Protein AF-A0A7S0STG8-F1 (afdb_monomer_lite)

pLDDT: mean 81.51, std 16.58, range [33.34, 95.69]

Foldseek 3Di:
DDDDDDPLVVVVVVLLVQLVPDPALVSLLVSCVVCVVSDALSNLLSNLLSLLVCLPPPVRDPDQLVPRPSSVSSVVRVVVCVVVVVHDPVSVVSNVSSVVSNVVSVSNDPDDPPDD

Sequence (116 aa):
GVGRGGGGGGAIKLINVSIKNAASPQDIFSIVGNHHRELDHIHVSTAFNKLGIMAKKQDLWLRRLTADEDFQKLLGLACSLAAESKFGSQAVANTTHGIAKLHEAGRLDATDGSVD

Radius of gyration: 15.79 Å; chains: 1; bounding box: 58×40×37 Å

Secondary structure (DSSP, 8-state):
------HHHHHHHHHHHHHHH-SSHHHHHHHHHHHGGG--HHHHHHHHHHHHHHTT-GGG--S-GGG-HHHHHHHHHHHHHHHTT---HHHHHHHHHHHHHHHHTT-S--------

Organism: NCBI:txid81844

Structure (mmCIF, N/CA/C/O backbone):
data_AF-A0A7S0STG8-F1
#
_entry.id   AF-A0A7S0STG8-F1
#
loop_
_atom_site.group_PDB
_atom_site.id
_atom_site.type_symbol
_atom_site.label_atom_id
_atom_site.label_alt_id
_atom_site.label_comp_id
_atom_site.label_asym_id
_atom_site.label_entity_id
_atom_site.label_seq_id
_atom_site.pdbx_PDB_ins_code
_atom_site.Cartn_x
_atom_site.Cartn_y
_atom_site.Cartn_z
_atom_site.occupancy
_atom_site.B_iso_or_equiv
_atom_site.auth_seq_id
_atom_site.auth_comp_id
_atom_site.auth_asym_id
_atom_site.auth_atom_id
_atom_site.pdbx_PDB_model_num
ATOM 1 N N . GLY A 1 1 ? 25.458 26.543 -20.579 1.00 33.34 1 GLY A N 1
ATOM 2 C CA . GLY A 1 1 ? 25.391 25.267 -21.314 1.00 33.34 1 GLY A CA 1
ATOM 3 C C . GLY A 1 1 ? 24.462 24.332 -20.574 1.00 33.34 1 GLY A C 1
ATOM 4 O O . GLY A 1 1 ? 24.565 24.244 -19.361 1.00 33.34 1 GLY A O 1
ATOM 5 N N . VAL A 1 2 ? 23.522 23.726 -21.293 1.00 48.88 2 VAL A N 1
ATOM 6 C CA . VAL A 1 2 ? 22.479 22.813 -20.799 1.00 48.88 2 VAL A CA 1
ATOM 7 C C . VAL A 1 2 ? 23.061 21.449 -20.404 1.00 48.88 2 VAL A C 1
ATOM 9 O O . VAL A 1 2 ? 23.878 20.902 -21.139 1.00 48.88 2 VAL A O 1
ATOM 12 N N . GLY A 1 3 ? 22.552 20.865 -19.314 1.00 34.56 3 GLY A N 1
ATOM 13 C CA . GLY A 1 3 ? 22.621 19.428 -19.002 1.00 34.56 3 GLY A CA 1
ATOM 14 C C . GLY A 1 3 ? 21.731 19.117 -17.789 1.00 34.56 3 GLY A C 1
ATOM 15 O O . GLY A 1 3 ? 22.060 19.514 -16.683 1.00 34.56 3 GLY A O 1
ATOM 16 N N . ARG A 1 4 ? 20.463 18.725 -17.985 1.00 53.00 4 ARG A N 1
ATOM 17 C CA . ARG A 1 4 ? 19.943 17.344 -18.122 1.00 53.00 4 ARG A CA 1
ATOM 18 C C . ARG A 1 4 ? 20.015 16.511 -16.831 1.00 53.00 4 ARG A C 1
ATOM 20 O O . ARG A 1 4 ? 21.082 16.047 -16.457 1.00 53.00 4 ARG A O 1
ATOM 27 N N . GLY A 1 5 ? 18.835 16.199 -16.284 1.00 41.19 5 GLY A N 1
ATOM 28 C CA . GLY A 1 5 ? 18.589 15.003 -15.467 1.00 41.19 5 GLY A CA 1
ATOM 29 C C . GLY A 1 5 ? 17.938 15.288 -14.114 1.00 41.19 5 GLY A C 1
ATOM 30 O O . GLY A 1 5 ? 18.536 15.957 -13.285 1.00 41.19 5 GLY A O 1
ATOM 31 N N . GLY A 1 6 ? 16.735 14.747 -13.873 1.00 38.53 6 GLY A N 1
ATOM 32 C CA . GLY A 1 6 ? 16.200 14.642 -12.505 1.00 38.53 6 GLY A CA 1
ATOM 33 C C . GLY A 1 6 ? 14.716 14.944 -12.279 1.00 38.53 6 GLY A C 1
ATOM 34 O O . GLY A 1 6 ? 14.352 15.247 -11.152 1.00 38.53 6 GLY A O 1
ATOM 35 N N . GLY A 1 7 ? 13.843 14.880 -13.289 1.00 41.94 7 GLY A N 1
ATOM 36 C CA . GLY A 1 7 ? 12.409 15.158 -13.084 1.00 41.94 7 GLY A CA 1
ATOM 37 C C . GLY A 1 7 ? 11.640 14.055 -12.338 1.00 41.94 7 GLY A C 1
ATOM 38 O O . GLY A 1 7 ? 10.729 14.349 -11.575 1.00 41.94 7 GLY A O 1
ATOM 39 N N . GLY A 1 8 ? 12.024 12.783 -12.512 1.00 46.38 8 GLY A N 1
ATOM 40 C CA . GLY A 1 8 ? 11.248 11.648 -11.985 1.00 46.38 8 GLY A CA 1
ATOM 41 C C . GLY A 1 8 ? 11.467 11.352 -10.498 1.00 46.38 8 GLY A C 1
ATOM 42 O O . GLY A 1 8 ? 10.526 11.038 -9.779 1.00 46.38 8 GLY A O 1
ATOM 43 N N . GLY A 1 9 ? 12.699 11.500 -9.998 1.00 51.38 9 GLY A N 1
ATOM 44 C CA . GLY A 1 9 ? 13.025 11.162 -8.606 1.00 51.38 9 GLY A CA 1
ATOM 45 C C . GLY A 1 9 ? 12.412 12.117 -7.575 1.00 51.38 9 GLY A C 1
ATOM 46 O O . GLY A 1 9 ? 12.124 11.704 -6.454 1.00 51.38 9 GLY A O 1
ATOM 47 N N . GLY A 1 10 ? 12.187 13.380 -7.955 1.00 59.00 10 GLY A N 1
ATOM 48 C CA . GLY A 1 10 ? 11.551 14.380 -7.094 1.00 59.00 10 GLY A CA 1
ATOM 49 C C . GLY A 1 10 ? 10.080 14.064 -6.830 1.00 59.00 10 GLY A C 1
ATOM 50 O O . GLY A 1 10 ? 9.673 14.019 -5.673 1.00 59.00 10 GLY A O 1
ATOM 51 N N . ALA A 1 11 ? 9.312 13.767 -7.883 1.00 63.53 11 ALA A N 1
ATOM 52 C CA . ALA A 1 11 ? 7.892 13.428 -7.775 1.00 63.53 11 ALA A CA 1
ATOM 53 C C . ALA A 1 11 ? 7.664 12.138 -6.964 1.00 63.53 11 ALA A C 1
ATOM 55 O O . ALA A 1 11 ? 6.880 12.143 -6.017 1.00 63.53 11 ALA A O 1
ATOM 56 N N . ILE A 1 12 ? 8.444 11.081 -7.238 1.00 65.44 12 ILE A N 1
ATOM 57 C CA . ILE A 1 12 ? 8.414 9.812 -6.481 1.00 65.44 12 ILE A CA 1
ATOM 58 C C . ILE A 1 12 ? 8.678 10.061 -4.986 1.00 65.44 12 ILE A C 1
ATOM 60 O O . ILE A 1 12 ? 7.960 9.590 -4.102 1.00 65.44 12 ILE A O 1
ATOM 64 N N . LYS A 1 13 ? 9.710 10.854 -4.669 1.00 74.44 13 LYS A N 1
ATOM 65 C CA . LYS A 1 13 ? 10.066 11.141 -3.275 1.00 74.44 13 LYS A CA 1
ATOM 66 C C . LYS A 1 13 ? 8.973 11.940 -2.561 1.00 74.44 13 LYS A C 1
ATOM 68 O O . LYS A 1 13 ? 8.736 11.692 -1.382 1.00 74.44 13 LYS A O 1
ATOM 73 N N . LEU A 1 14 ? 8.298 12.851 -3.262 1.00 86.12 14 LEU A N 1
ATOM 74 C CA . LEU A 1 14 ? 7.210 13.655 -2.705 1.00 86.12 14 LEU A CA 1
ATOM 75 C C . LEU A 1 14 ? 5.958 12.816 -2.424 1.00 86.12 14 LEU A C 1
ATOM 77 O O . LEU A 1 14 ? 5.442 12.895 -1.313 1.00 86.12 14 LEU A O 1
ATOM 81 N N . ILE A 1 15 ? 5.529 11.953 -3.354 1.00 89.06 15 ILE A N 1
ATOM 82 C CA . ILE A 1 15 ? 4.366 11.068 -3.147 1.00 89.06 15 ILE A CA 1
ATOM 83 C C . ILE A 1 15 ? 4.607 10.156 -1.940 1.00 89.06 15 ILE A C 1
ATOM 85 O O . ILE A 1 15 ? 3.766 10.051 -1.046 1.00 89.06 15 ILE A O 1
ATOM 89 N N . ASN A 1 16 ? 5.790 9.543 -1.857 1.00 90.44 16 ASN A N 1
ATOM 90 C CA . ASN A 1 16 ? 6.112 8.646 -0.753 1.00 90.44 16 ASN A CA 1
ATOM 91 C C . ASN A 1 16 ? 6.171 9.367 0.608 1.00 90.44 16 ASN A C 1
ATOM 93 O O . ASN A 1 16 ? 5.755 8.819 1.630 1.00 90.44 16 ASN A O 1
ATOM 97 N N . VAL A 1 17 ? 6.679 10.605 0.641 1.00 92.06 17 VAL A N 1
ATOM 98 C CA . VAL A 1 17 ? 6.665 11.442 1.852 1.00 92.06 17 VAL A CA 1
ATOM 99 C C . VAL A 1 17 ? 5.231 11.776 2.260 1.00 92.06 17 VAL A C 1
ATOM 101 O O . VAL A 1 17 ? 4.901 11.628 3.437 1.00 92.06 17 VAL A O 1
ATOM 104 N N . SER A 1 18 ? 4.366 12.138 1.311 1.00 93.25 18 SER A N 1
ATOM 105 C CA . SER A 1 18 ? 2.947 12.397 1.577 1.00 93.25 18 SER A CA 1
ATOM 106 C C . SER A 1 18 ? 2.247 11.173 2.175 1.00 93.25 18 SER A C 1
ATOM 108 O O . SER A 1 18 ? 1.579 11.297 3.197 1.00 93.25 18 SER A O 1
ATOM 110 N N . ILE A 1 19 ? 2.476 9.972 1.629 1.00 93.88 19 ILE A N 1
ATOM 111 C CA . ILE A 1 19 ? 1.910 8.723 2.172 1.00 93.88 19 ILE A CA 1
ATOM 112 C C . ILE A 1 19 ? 2.417 8.464 3.598 1.00 93.88 19 ILE A C 1
ATOM 114 O O . ILE A 1 19 ? 1.646 8.113 4.490 1.00 93.88 19 ILE A O 1
ATOM 118 N N . LYS A 1 20 ? 3.719 8.646 3.852 1.00 94.06 20 LYS A N 1
ATOM 119 C CA . LYS A 1 20 ? 4.296 8.437 5.192 1.00 94.06 20 LYS A CA 1
ATOM 120 C C . LYS A 1 20 ? 3.747 9.417 6.225 1.00 94.06 20 LYS A C 1
ATOM 122 O O . LYS A 1 20 ? 3.561 9.0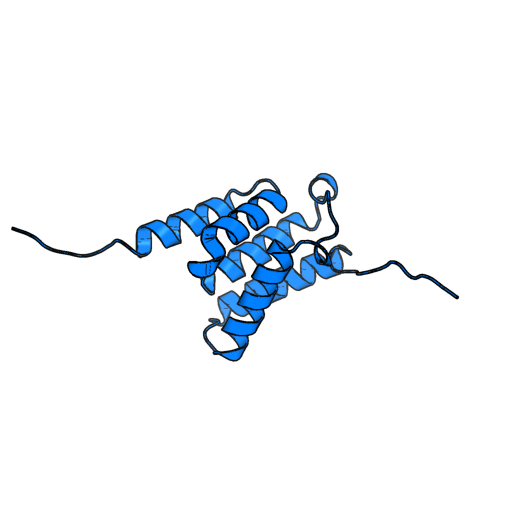18 7.378 1.00 94.06 20 LYS A O 1
ATOM 127 N N . ASN A 1 21 ? 3.478 10.652 5.815 1.00 94.12 21 ASN A N 1
ATOM 128 C CA . ASN A 1 21 ? 2.973 11.718 6.676 1.00 94.12 21 ASN A CA 1
ATOM 129 C C . ASN A 1 21 ? 1.446 11.739 6.800 1.00 94.12 21 ASN A C 1
ATOM 131 O O . ASN A 1 21 ? 0.938 12.490 7.627 1.00 94.12 21 ASN A O 1
ATOM 135 N N . ALA A 1 22 ? 0.731 10.907 6.037 1.00 93.06 22 ALA A N 1
ATOM 136 C CA . ALA A 1 22 ? -0.712 10.757 6.150 1.00 93.06 22 ALA A CA 1
ATOM 137 C C . ALA A 1 22 ? -1.132 10.530 7.611 1.00 93.06 22 ALA A C 1
ATOM 139 O O . ALA A 1 22 ? -0.561 9.678 8.316 1.00 93.06 22 ALA A O 1
ATOM 140 N N . ALA A 1 23 ? -2.122 11.307 8.048 1.00 91.19 23 ALA A N 1
ATOM 141 C CA . ALA A 1 23 ? -2.683 11.261 9.392 1.00 91.19 23 ALA A CA 1
ATOM 142 C C . ALA A 1 23 ? -3.889 10.319 9.457 1.00 91.19 23 ALA A C 1
ATOM 144 O O . ALA A 1 23 ? -4.148 9.730 10.506 1.00 91.19 23 ALA A O 1
ATOM 145 N N . SER A 1 24 ? -4.561 10.113 8.323 1.00 90.44 24 SER A N 1
ATOM 146 C CA . SER A 1 24 ? -5.714 9.231 8.174 1.00 90.44 24 SER A CA 1
ATOM 147 C C . SER A 1 24 ? -5.597 8.309 6.943 1.00 90.44 24 SER A C 1
ATOM 149 O O . SER A 1 24 ? -4.839 8.599 6.013 1.00 90.44 24 SER A O 1
ATOM 151 N N . PRO A 1 25 ? -6.356 7.198 6.894 1.00 90.69 25 PRO A N 1
ATOM 152 C CA . PRO A 1 25 ? -6.536 6.400 5.683 1.00 90.69 25 PRO A CA 1
ATOM 153 C C . PRO A 1 25 ? -7.067 7.216 4.497 1.00 90.69 25 PRO A C 1
ATOM 155 O O . PRO A 1 25 ? -6.645 6.988 3.368 1.00 90.69 25 PRO A O 1
ATOM 158 N N . GLN A 1 26 ? -7.945 8.195 4.741 1.00 89.75 26 GLN A N 1
ATOM 159 C CA . GLN A 1 26 ? -8.531 9.033 3.690 1.00 89.75 26 GLN A CA 1
ATOM 160 C C . GLN A 1 26 ? -7.485 9.936 3.028 1.00 89.75 26 GLN A C 1
ATOM 162 O O . GLN A 1 26 ? -7.573 10.179 1.825 1.00 89.75 26 GLN A O 1
ATOM 167 N N . ASP A 1 27 ? -6.462 10.374 3.769 1.00 92.06 27 ASP A N 1
ATOM 168 C CA . ASP A 1 27 ? -5.326 11.094 3.182 1.00 92.06 27 ASP A CA 1
ATOM 169 C C . ASP A 1 27 ? -4.583 10.194 2.185 1.00 92.06 27 ASP A C 1
ATOM 171 O O . ASP A 1 2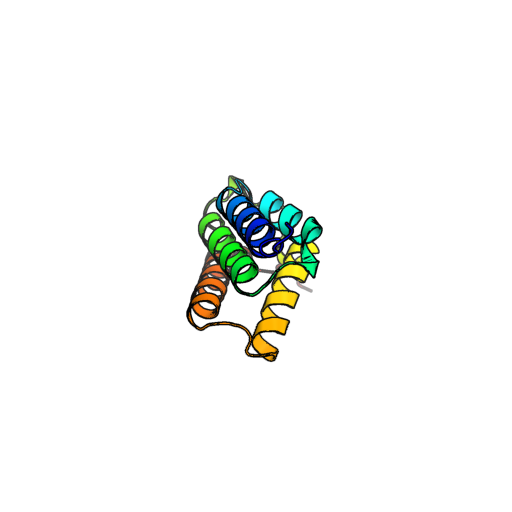7 ? -4.237 10.627 1.088 1.00 92.06 27 ASP A O 1
ATOM 175 N N . ILE A 1 28 ? -4.379 8.918 2.539 1.00 93.19 28 ILE A N 1
ATOM 176 C CA . ILE A 1 28 ? -3.727 7.933 1.664 1.00 93.19 28 ILE A CA 1
ATOM 177 C C . ILE A 1 28 ? -4.572 7.706 0.410 1.00 93.19 28 ILE A C 1
ATOM 179 O O . ILE A 1 28 ? -4.030 7.736 -0.692 1.00 93.19 28 ILE A O 1
ATOM 183 N N . PHE A 1 29 ? -5.885 7.526 0.556 1.00 91.62 29 PHE A N 1
ATOM 184 C CA . PHE A 1 29 ? -6.793 7.337 -0.580 1.00 91.62 29 PHE A CA 1
ATOM 185 C C . PHE A 1 29 ? -6.837 8.563 -1.489 1.00 91.62 29 PHE A C 1
ATOM 187 O O . PHE A 1 29 ? -6.711 8.419 -2.699 1.00 91.62 29 PHE A O 1
ATOM 194 N N . SER A 1 30 ? -6.868 9.768 -0.918 1.00 91.56 30 SER A N 1
ATOM 195 C CA . SER A 1 30 ? -6.806 11.015 -1.688 1.00 91.56 30 SER A CA 1
ATOM 196 C C . SER A 1 30 ? -5.504 11.122 -2.490 1.00 91.56 30 SER A C 1
ATOM 198 O O . SER A 1 30 ? -5.520 11.496 -3.661 1.00 91.56 30 SER A O 1
ATOM 200 N N . ILE A 1 31 ? -4.363 10.751 -1.893 1.00 92.50 31 ILE A N 1
ATOM 201 C CA . ILE A 1 31 ? -3.074 10.701 -2.600 1.00 92.50 31 ILE A CA 1
ATOM 202 C C . ILE A 1 31 ? -3.127 9.677 -3.741 1.00 92.50 31 ILE A C 1
ATOM 204 O O . ILE A 1 31 ? -2.671 9.976 -4.844 1.00 92.50 31 ILE A O 1
ATOM 208 N N . VAL A 1 32 ? -3.698 8.493 -3.498 1.00 90.62 32 VAL A N 1
ATOM 209 C CA . VAL A 1 32 ? -3.849 7.454 -4.525 1.00 90.62 32 VAL A CA 1
ATOM 210 C C . VAL A 1 32 ? -4.730 7.933 -5.673 1.00 90.62 32 VAL A C 1
ATOM 212 O O . VAL A 1 32 ? -4.329 7.795 -6.826 1.00 90.62 32 VAL A O 1
ATOM 215 N N . GLY A 1 33 ? -5.887 8.527 -5.383 1.00 89.69 33 GLY A N 1
ATOM 216 C CA . GLY A 1 33 ? -6.799 9.058 -6.392 1.00 89.69 33 GLY A CA 1
ATOM 217 C C . GLY A 1 33 ? -6.138 10.133 -7.258 1.00 89.69 33 GLY A C 1
ATOM 218 O O . GLY A 1 33 ? -6.231 10.080 -8.485 1.00 89.69 33 GLY A O 1
ATOM 219 N N .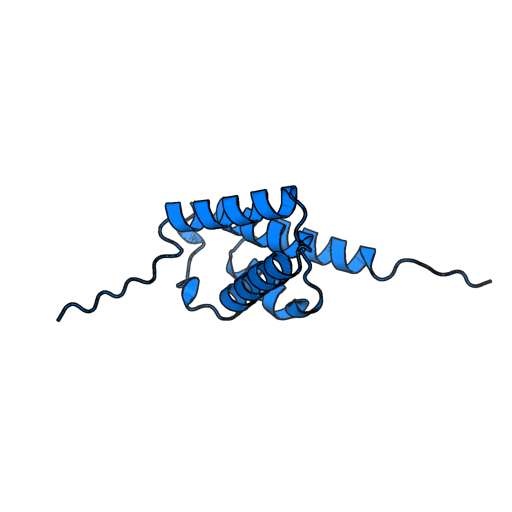 ASN A 1 34 ? -5.391 11.051 -6.636 1.00 90.81 34 ASN A N 1
ATOM 220 C CA . ASN A 1 34 ? -4.720 12.155 -7.328 1.00 90.81 34 ASN A CA 1
ATOM 221 C C . ASN A 1 34 ? -3.509 11.715 -8.167 1.00 90.81 34 ASN A C 1
ATOM 223 O O . ASN A 1 34 ? -3.240 12.315 -9.205 1.00 90.81 34 ASN A O 1
ATOM 227 N N . HIS A 1 35 ? -2.789 10.674 -7.739 1.00 89.19 35 HIS A N 1
ATOM 228 C CA . HIS A 1 35 ? -1.519 10.256 -8.349 1.00 89.19 35 HIS A CA 1
ATOM 229 C C . HIS A 1 35 ? -1.537 8.840 -8.927 1.00 89.19 35 HIS A C 1
ATOM 231 O O . HIS A 1 35 ? -0.480 8.285 -9.210 1.00 89.19 35 HIS A O 1
ATOM 237 N N . HIS A 1 36 ? -2.713 8.243 -9.141 1.00 86.75 36 HIS A N 1
ATOM 238 C CA . HIS A 1 36 ? -2.877 6.835 -9.529 1.00 86.75 36 HIS A CA 1
ATOM 239 C C . HIS A 1 36 ? -1.930 6.371 -10.653 1.00 86.75 36 HIS A C 1
ATOM 241 O O . HIS A 1 36 ? -1.353 5.291 -10.570 1.00 86.75 36 HIS A O 1
ATOM 247 N N . ARG A 1 37 ? -1.738 7.192 -11.695 1.00 86.94 37 ARG A N 1
ATOM 248 C CA . ARG A 1 37 ? -0.895 6.857 -12.863 1.00 86.94 37 ARG A CA 1
ATOM 249 C C . ARG A 1 37 ? 0.612 6.926 -12.590 1.00 86.94 37 ARG A C 1
ATOM 251 O O . ARG A 1 37 ? 1.391 6.439 -13.401 1.00 86.94 37 ARG A O 1
ATOM 258 N N . GLU A 1 38 ? 1.011 7.555 -11.492 1.00 88.88 38 GLU A N 1
ATOM 259 C CA . GLU A 1 38 ? 2.402 7.766 -11.078 1.00 88.88 38 GLU A CA 1
ATOM 260 C C . GLU A 1 38 ? 2.826 6.789 -9.968 1.00 88.88 38 GLU A C 1
ATOM 262 O O . GLU 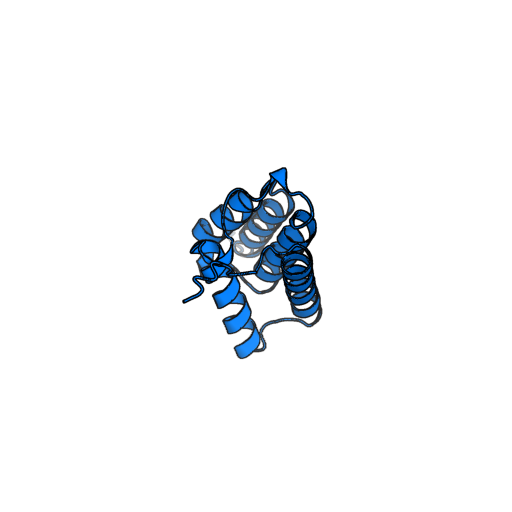A 1 38 ? 3.995 6.751 -9.574 1.00 88.88 38 GLU A O 1
ATOM 267 N N . LEU A 1 39 ? 1.885 5.995 -9.442 1.00 89.69 39 LEU A N 1
ATOM 268 C CA . LEU A 1 39 ? 2.167 5.016 -8.402 1.00 89.69 39 LEU A CA 1
ATOM 269 C C . LEU A 1 39 ? 2.944 3.826 -8.969 1.00 89.69 39 LEU A C 1
ATOM 271 O O . LEU A 1 39 ? 2.603 3.257 -10.002 1.00 89.69 39 LEU A O 1
ATOM 275 N N . ASP A 1 40 ? 3.968 3.416 -8.230 1.00 90.75 40 ASP A N 1
ATOM 276 C CA . ASP A 1 40 ? 4.765 2.231 -8.508 1.00 90.75 40 ASP A CA 1
ATOM 277 C C . ASP A 1 40 ? 4.753 1.310 -7.278 1.00 90.75 40 ASP A C 1
ATOM 279 O O . ASP A 1 40 ? 4.107 1.581 -6.262 1.00 90.75 40 ASP A O 1
ATOM 283 N N . HIS A 1 41 ? 5.502 0.214 -7.349 1.00 89.69 41 HIS A N 1
ATOM 284 C CA . HIS A 1 41 ? 5.620 -0.753 -6.260 1.00 89.69 41 HIS A CA 1
ATOM 285 C C . HIS A 1 41 ? 6.110 -0.150 -4.924 1.00 89.69 41 HIS A C 1
ATOM 287 O O . HIS A 1 41 ? 5.736 -0.648 -3.856 1.00 89.69 41 HIS A O 1
ATOM 293 N N . ILE A 1 42 ? 6.907 0.927 -4.936 1.00 92.12 42 ILE A N 1
ATOM 294 C CA . ILE A 1 42 ? 7.387 1.595 -3.716 1.00 92.12 42 ILE A CA 1
ATOM 295 C C . ILE A 1 42 ? 6.236 2.359 -3.067 1.00 92.12 42 ILE A C 1
ATOM 297 O O . ILE A 1 42 ? 6.015 2.234 -1.858 1.00 92.12 42 ILE A O 1
ATOM 301 N N . HIS A 1 43 ? 5.484 3.120 -3.861 1.00 93.81 43 HIS A N 1
ATOM 302 C CA . HIS A 1 43 ? 4.334 3.872 -3.366 1.00 93.81 43 HIS A CA 1
ATOM 303 C C . HIS A 1 43 ? 3.247 2.937 -2.836 1.00 93.81 43 HIS A C 1
ATOM 305 O O . HIS A 1 43 ? 2.783 3.110 -1.708 1.00 93.81 43 HIS A O 1
ATOM 311 N N . VAL A 1 44 ? 2.901 1.906 -3.613 1.00 93.81 44 VAL A N 1
ATOM 312 C CA . VAL A 1 44 ? 1.863 0.930 -3.260 1.00 93.81 44 VAL A CA 1
ATOM 313 C C . VAL A 1 44 ? 2.220 0.200 -1.966 1.00 93.81 44 VAL A C 1
ATOM 315 O O . VAL A 1 44 ? 1.420 0.175 -1.030 1.00 93.81 44 VAL A O 1
ATOM 318 N N . SER A 1 45 ? 3.441 -0.332 -1.858 1.00 94.50 45 SER A N 1
ATOM 319 C CA . SER A 1 45 ? 3.860 -1.028 -0.636 1.00 94.50 45 SER A CA 1
ATOM 320 C C . SER A 1 45 ? 3.925 -0.111 0.584 1.00 94.50 45 SER A C 1
ATOM 322 O O . SER A 1 45 ? 3.573 -0.531 1.689 1.00 94.50 45 SER A O 1
ATOM 324 N N . THR A 1 46 ? 4.318 1.153 0.402 1.00 95.56 46 THR A N 1
ATOM 325 C CA . THR A 1 46 ? 4.327 2.121 1.503 1.00 95.56 46 THR A CA 1
ATOM 326 C C . THR A 1 46 ? 2.910 2.467 1.955 1.00 95.56 46 THR A C 1
ATOM 328 O O . THR A 1 46 ? 2.670 2.533 3.162 1.00 95.56 46 THR A O 1
ATOM 331 N N . ALA A 1 47 ? 1.966 2.622 1.022 1.00 95.69 47 ALA A N 1
ATOM 332 C CA . ALA A 1 47 ? 0.560 2.875 1.327 1.00 95.69 47 ALA A CA 1
ATOM 333 C C . ALA A 1 47 ? -0.054 1.728 2.137 1.00 95.69 47 ALA A C 1
ATOM 335 O O . ALA A 1 47 ? -0.579 1.967 3.223 1.00 95.69 47 ALA A O 1
ATOM 336 N N . PHE A 1 48 ? 0.089 0.478 1.684 1.00 95.50 48 PHE A N 1
ATOM 337 C CA . PHE A 1 48 ? -0.425 -0.681 2.420 1.00 95.50 48 PHE A CA 1
ATOM 338 C C . PHE A 1 48 ? 0.216 -0.841 3.797 1.00 95.50 48 PHE A C 1
ATOM 340 O O . PHE A 1 48 ? -0.492 -1.068 4.777 1.00 95.50 48 PHE A O 1
ATOM 347 N N . ASN A 1 49 ? 1.536 -0.671 3.906 1.00 94.81 49 ASN A N 1
ATOM 348 C CA . ASN A 1 49 ? 2.208 -0.736 5.200 1.00 94.81 49 ASN A CA 1
ATOM 349 C C . ASN A 1 49 ? 1.690 0.348 6.163 1.00 94.81 49 ASN A C 1
ATOM 351 O O . ASN A 1 49 ? 1.408 0.069 7.328 1.00 94.81 49 ASN A O 1
ATOM 355 N N . LYS A 1 50 ? 1.505 1.582 5.675 1.00 94.75 50 LYS A N 1
ATOM 356 C CA . LYS A 1 50 ? 0.963 2.688 6.474 1.00 94.75 50 LYS A CA 1
ATOM 357 C C . LYS A 1 50 ? -0.487 2.428 6.901 1.00 94.75 50 LYS A C 1
ATOM 359 O O . LYS A 1 50 ? -0.800 2.617 8.076 1.00 94.75 50 LYS A O 1
ATOM 364 N N . LEU A 1 51 ? -1.335 1.936 5.996 1.00 93.50 51 LEU A N 1
ATOM 365 C CA . LEU A 1 51 ? -2.708 1.522 6.305 1.00 93.50 51 LEU A CA 1
ATOM 366 C C . LEU A 1 51 ? -2.731 0.413 7.367 1.00 93.50 51 LEU A C 1
ATOM 368 O O . LEU A 1 51 ? -3.501 0.496 8.320 1.00 93.50 51 LEU A O 1
ATOM 372 N N . GLY A 1 52 ? -1.837 -0.574 7.270 1.00 92.56 52 GLY A N 1
ATOM 373 C CA . GLY A 1 52 ? -1.687 -1.630 8.274 1.00 92.56 52 GLY A CA 1
ATOM 374 C C . GLY A 1 52 ? -1.308 -1.102 9.662 1.00 92.56 52 GLY A C 1
ATOM 375 O O . GLY A 1 52 ? -1.851 -1.555 10.667 1.00 92.56 52 GLY A O 1
ATOM 376 N N . ILE A 1 53 ? -0.435 -0.093 9.737 1.00 91.94 53 ILE A N 1
ATOM 377 C CA . ILE A 1 53 ? -0.099 0.592 11.000 1.00 91.94 53 ILE A CA 1
ATOM 378 C C . ILE A 1 53 ? -1.326 1.325 11.569 1.00 91.94 53 ILE A C 1
ATOM 380 O O . ILE A 1 53 ? -1.559 1.309 12.779 1.00 91.94 53 ILE A O 1
ATOM 384 N N . MET A 1 54 ? -2.124 1.957 10.706 1.00 91.75 54 MET A N 1
ATOM 385 C CA . MET A 1 54 ? -3.352 2.666 11.085 1.00 91.75 54 MET A CA 1
ATOM 386 C C . MET A 1 54 ? -4.516 1.727 11.429 1.00 91.75 54 MET A C 1
ATOM 388 O O . MET A 1 54 ? -5.451 2.151 12.102 1.00 91.75 54 MET A O 1
ATOM 392 N N . ALA A 1 55 ? -4.475 0.457 11.018 1.00 88.56 55 ALA A N 1
ATOM 393 C CA . ALA A 1 55 ? -5.573 -0.502 11.170 1.00 88.56 55 ALA A CA 1
ATOM 394 C C . ALA A 1 55 ? -6.063 -0.661 12.622 1.00 88.56 55 ALA A C 1
ATOM 396 O O . ALA A 1 55 ? -7.249 -0.879 12.863 1.00 88.56 55 ALA A O 1
ATOM 397 N N . LYS A 1 56 ? -5.161 -0.496 13.600 1.00 79.88 56 LYS A N 1
ATOM 398 C CA . LYS A 1 56 ? -5.470 -0.612 15.036 1.00 79.88 56 LYS A CA 1
ATOM 399 C C . LYS A 1 56 ? -6.102 0.641 15.653 1.00 79.88 56 LYS A C 1
ATOM 401 O O . LYS A 1 56 ? -6.577 0.579 16.782 1.00 79.88 56 LYS A O 1
ATOM 406 N N . LYS A 1 57 ? -6.105 1.771 14.944 1.00 82.69 57 LYS A N 1
ATOM 407 C CA . LYS A 1 57 ? -6.631 3.052 15.430 1.00 82.69 57 LYS A CA 1
ATOM 408 C C . LYS A 1 57 ? -8.072 3.232 14.961 1.00 82.69 57 LYS A C 1
ATOM 410 O O . LYS A 1 57 ? -8.300 3.687 13.844 1.00 82.69 57 LYS A O 1
ATOM 415 N N . GLN A 1 58 ? -9.034 2.787 15.777 1.00 67.69 58 GLN A N 1
ATOM 416 C CA . GLN A 1 58 ? -10.466 2.764 15.427 1.00 67.69 58 GLN A CA 1
ATOM 417 C C . GLN A 1 58 ? -11.009 4.131 14.983 1.00 67.69 58 GLN A C 1
ATOM 419 O O . GLN A 1 58 ? -11.828 4.194 14.073 1.00 67.69 58 GLN A O 1
ATOM 424 N N . ASP A 1 59 ? -10.510 5.204 15.587 1.00 72.25 59 ASP A N 1
ATOM 425 C CA . ASP A 1 59 ? -10.872 6.600 15.347 1.00 72.25 59 ASP A CA 1
ATOM 426 C C . ASP A 1 59 ? -10.578 7.093 13.921 1.00 72.25 59 ASP A C 1
ATOM 428 O O . ASP A 1 59 ? -11.177 8.067 13.472 1.00 72.25 59 ASP A O 1
ATOM 432 N N . LEU A 1 60 ? -9.702 6.409 13.180 1.00 74.75 60 LEU A N 1
ATOM 433 C CA . LEU A 1 60 ? -9.296 6.818 11.833 1.00 74.75 60 LEU A CA 1
ATOM 434 C C . LEU A 1 60 ? -10.124 6.168 10.709 1.00 74.75 60 LEU A C 1
ATOM 436 O O . LEU A 1 60 ? -9.967 6.511 9.535 1.00 74.75 60 LEU A O 1
ATOM 440 N N . TRP A 1 61 ? -11.008 5.222 11.031 1.00 76.00 61 TRP A N 1
ATOM 441 C CA . TRP A 1 61 ? -11.733 4.422 10.039 1.00 76.00 61 TRP A CA 1
ATOM 442 C C . TRP A 1 61 ? -13.203 4.836 9.940 1.00 76.00 61 TRP A C 1
ATOM 444 O O . TRP A 1 61 ? -14.08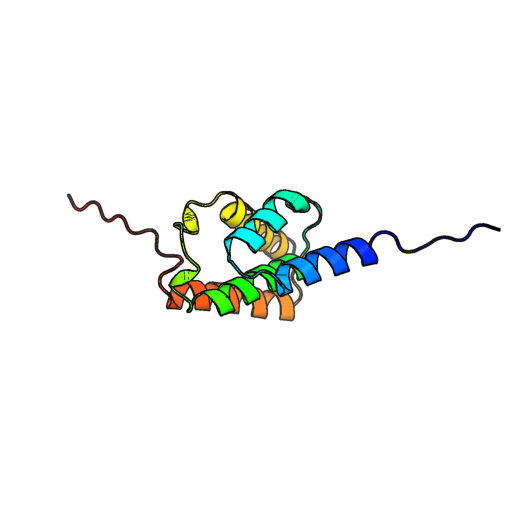6 4.193 10.496 1.00 76.00 61 TRP A O 1
ATOM 454 N N . LEU A 1 62 ? -13.460 5.911 9.189 1.00 62.69 62 LEU A N 1
ATOM 455 C CA . LEU A 1 62 ? -14.800 6.482 8.973 1.00 62.69 62 LEU A CA 1
ATOM 456 C C . LEU A 1 62 ? -15.653 5.744 7.919 1.00 62.69 62 LEU A C 1
ATOM 458 O O . LEU A 1 62 ? -16.855 5.983 7.838 1.00 62.69 62 LEU A O 1
ATOM 462 N N . ARG A 1 63 ? -15.057 4.886 7.076 1.00 67.94 63 ARG A N 1
ATOM 463 C CA . ARG A 1 63 ? -15.739 4.208 5.954 1.00 67.94 63 ARG A CA 1
ATOM 464 C C . ARG A 1 63 ? -15.306 2.751 5.798 1.00 67.94 63 ARG A C 1
ATOM 466 O O . ARG A 1 63 ? -14.186 2.392 6.163 1.00 67.94 63 ARG A O 1
ATOM 473 N N . ARG A 1 64 ? -16.187 1.933 5.203 1.00 72.75 64 ARG A N 1
ATOM 474 C CA . ARG A 1 64 ? -15.852 0.585 4.713 1.00 72.75 64 ARG A CA 1
ATOM 475 C C . ARG A 1 64 ? -14.790 0.710 3.616 1.00 72.75 64 ARG A C 1
ATOM 477 O O . ARG A 1 64 ? -15.080 1.222 2.542 1.00 72.75 64 ARG A O 1
ATOM 484 N N . LEU A 1 65 ? -13.585 0.209 3.890 1.00 78.00 65 LEU A N 1
ATOM 485 C CA . LEU A 1 65 ? -12.458 0.167 2.946 1.00 78.00 65 LEU A CA 1
ATOM 486 C C . LEU A 1 65 ? -12.824 -0.469 1.613 1.00 78.00 65 LEU A C 1
ATOM 488 O O . LEU A 1 65 ? -12.499 0.056 0.560 1.00 78.00 65 LEU A O 1
ATOM 492 N N . THR A 1 66 ? -13.497 -1.614 1.662 1.00 77.38 66 THR A N 1
ATOM 493 C CA . THR A 1 66 ? -13.810 -2.408 0.472 1.00 77.38 66 THR A CA 1
ATOM 494 C C . THR A 1 66 ? -14.814 -1.722 -0.453 1.00 77.38 66 THR A C 1
ATOM 496 O O . THR A 1 66 ? -14.864 -2.066 -1.630 1.00 77.38 66 THR A O 1
ATOM 499 N N . ALA A 1 67 ? -15.561 -0.731 0.039 1.00 80.62 67 ALA A N 1
ATOM 500 C CA . ALA A 1 67 ? -16.461 0.095 -0.761 1.00 80.62 67 ALA A CA 1
ATOM 501 C C . ALA A 1 67 ? -15.795 1.381 -1.290 1.00 80.62 67 ALA A C 1
ATOM 503 O O . ALA A 1 67 ? -16.413 2.108 -2.063 1.00 80.62 67 ALA A O 1
ATOM 504 N N . ASP A 1 68 ? -14.568 1.688 -0.865 1.00 85.50 68 ASP A N 1
ATOM 505 C CA . ASP A 1 68 ? -13.851 2.889 -1.283 1.00 85.50 68 ASP A CA 1
ATOM 506 C C . ASP A 1 68 ? -13.168 2.661 -2.642 1.00 85.50 68 ASP A C 1
ATOM 508 O O . ASP A 1 68 ? -12.342 1.758 -2.805 1.00 85.50 68 ASP A O 1
ATOM 512 N N . GLU A 1 69 ? -13.529 3.468 -3.642 1.00 88.88 69 GLU A N 1
ATOM 513 C CA . GLU A 1 69 ? -13.012 3.328 -5.008 1.00 88.88 69 GLU A CA 1
ATOM 514 C C . GLU A 1 69 ? -11.493 3.513 -5.085 1.00 88.88 69 GLU A C 1
ATOM 516 O O . GLU A 1 69 ? -10.829 2.847 -5.881 1.00 88.88 69 GLU A O 1
ATOM 521 N N . ASP A 1 70 ? -10.921 4.397 -4.269 1.00 90.62 70 ASP A N 1
ATOM 522 C CA . ASP A 1 70 ? -9.486 4.668 -4.288 1.00 90.62 70 ASP A CA 1
ATOM 523 C C . ASP A 1 70 ? -8.707 3.560 -3.573 1.00 90.62 70 ASP A C 1
ATOM 525 O O . ASP A 1 70 ? -7.612 3.193 -4.012 1.00 90.62 70 ASP A O 1
ATOM 529 N N . PHE A 1 71 ? -9.299 2.930 -2.553 1.00 90.00 71 PHE A N 1
ATOM 530 C CA . PHE A 1 71 ? -8.778 1.671 -2.020 1.00 90.00 71 PHE A CA 1
ATOM 531 C C . PHE A 1 71 ? -8.798 0.550 -3.071 1.00 90.00 71 PHE A C 1
ATOM 533 O O . PHE A 1 71 ? -7.798 -0.153 -3.234 1.00 90.00 71 PHE A O 1
ATOM 540 N N . GLN A 1 72 ? -9.891 0.401 -3.827 1.00 89.75 72 GLN A N 1
ATOM 541 C CA . GLN A 1 72 ? -9.982 -0.599 -4.899 1.00 89.75 72 GLN A CA 1
ATOM 542 C C . GLN A 1 72 ? -8.951 -0.350 -6.009 1.00 89.75 72 GLN A C 1
ATOM 544 O O . GLN A 1 72 ? -8.312 -1.293 -6.479 1.00 89.75 72 GLN A O 1
ATOM 549 N N . LYS A 1 73 ? -8.705 0.912 -6.385 1.00 91.81 73 LYS A N 1
ATOM 550 C CA . LYS A 1 73 ? -7.619 1.276 -7.314 1.00 91.81 73 LYS A CA 1
ATOM 551 C C . LYS A 1 73 ? -6.249 0.885 -6.761 1.00 91.81 73 LYS A C 1
ATOM 553 O O . LYS A 1 73 ? -5.451 0.289 -7.482 1.00 91.81 73 LYS A O 1
ATOM 558 N N . LEU A 1 74 ? -5.978 1.176 -5.485 1.00 93.31 74 LEU A N 1
ATOM 559 C CA . LEU A 1 74 ? -4.722 0.795 -4.831 1.00 93.31 74 LEU A CA 1
ATOM 560 C C . LEU A 1 74 ? -4.517 -0.729 -4.844 1.00 93.31 74 LEU A C 1
ATOM 562 O O . LEU A 1 74 ? -3.416 -1.205 -5.132 1.00 93.31 74 LEU A O 1
ATOM 566 N N . LEU A 1 75 ? -5.576 -1.494 -4.568 1.00 92.12 75 LEU A N 1
ATOM 567 C CA . LEU A 1 75 ? -5.550 -2.953 -4.613 1.00 92.12 75 LEU A CA 1
ATOM 568 C C . LEU A 1 75 ? -5.327 -3.476 -6.038 1.00 92.12 75 LEU A C 1
ATOM 570 O O . LEU A 1 75 ? -4.474 -4.337 -6.246 1.00 92.12 75 LEU A O 1
ATOM 574 N N . GLY A 1 76 ? -6.018 -2.909 -7.030 1.00 91.88 76 GLY A N 1
ATOM 575 C CA . GLY A 1 76 ? -5.837 -3.255 -8.440 1.00 91.88 76 GLY A CA 1
ATOM 576 C C . GLY A 1 76 ? -4.406 -3.012 -8.928 1.00 91.88 76 GLY A C 1
ATOM 577 O O . GLY A 1 76 ? -3.833 -3.862 -9.614 1.00 91.88 76 GLY A O 1
ATOM 578 N N . LEU A 1 77 ? -3.784 -1.901 -8.517 1.00 91.88 77 LEU A N 1
ATOM 579 C CA . LEU A 1 77 ? -2.373 -1.619 -8.801 1.00 91.88 77 LEU A CA 1
ATOM 580 C C . LEU A 1 77 ? -1.448 -2.661 -8.169 1.00 91.88 77 LEU A C 1
ATOM 582 O O . LEU A 1 77 ? -0.531 -3.145 -8.836 1.00 91.88 77 LEU A O 1
ATOM 586 N N . ALA A 1 78 ? -1.695 -3.044 -6.913 1.00 91.69 78 ALA A N 1
ATOM 587 C CA . ALA A 1 78 ? -0.917 -4.086 -6.251 1.00 91.69 78 ALA A CA 1
ATOM 588 C C . ALA A 1 78 ? -0.989 -5.421 -7.008 1.00 91.69 78 ALA A C 1
ATOM 590 O O . ALA A 1 78 ? 0.047 -6.026 -7.286 1.00 91.69 78 ALA A O 1
ATOM 591 N N . CYS A 1 79 ? -2.195 -5.838 -7.405 1.00 90.88 79 CYS A N 1
ATOM 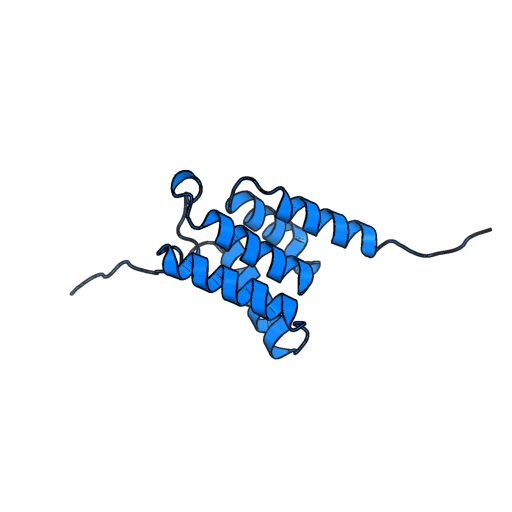592 C CA . CYS A 1 79 ? -2.412 -7.049 -8.194 1.00 90.88 79 CYS A CA 1
ATOM 593 C C . CYS A 1 79 ? -1.716 -6.987 -9.562 1.00 90.88 79 CYS A C 1
ATOM 595 O O . CYS A 1 79 ? -1.062 -7.950 -9.957 1.00 90.88 79 CYS A O 1
ATOM 597 N N . SER A 1 80 ? -1.808 -5.854 -10.260 1.00 90.88 80 SER A N 1
ATOM 598 C CA . SER A 1 80 ? -1.217 -5.675 -11.596 1.00 90.88 80 SER A CA 1
ATOM 599 C C . SER A 1 80 ? 0.310 -5.743 -11.543 1.00 90.88 80 SER A C 1
ATOM 601 O O . SER A 1 80 ? 0.940 -6.493 -12.284 1.00 90.88 80 SER A O 1
ATOM 603 N N . LEU A 1 81 ? 0.920 -5.032 -10.593 1.00 88.75 81 LEU A N 1
ATOM 604 C CA . LEU A 1 81 ? 2.369 -5.053 -10.391 1.00 88.75 81 LEU A CA 1
ATOM 605 C C . LEU A 1 81 ? 2.879 -6.438 -9.957 1.00 88.75 81 LEU A C 1
ATOM 607 O O . LEU A 1 81 ? 3.997 -6.813 -10.317 1.00 88.75 81 LEU A O 1
ATOM 611 N N . ALA A 1 82 ? 2.088 -7.190 -9.184 1.00 86.62 82 ALA A N 1
ATOM 612 C CA . ALA A 1 82 ? 2.419 -8.560 -8.805 1.00 86.62 82 ALA A CA 1
ATOM 613 C C . ALA A 1 82 ? 2.368 -9.501 -10.018 1.00 86.62 82 ALA A C 1
ATOM 615 O O . ALA A 1 82 ? 3.305 -10.270 -10.226 1.00 86.62 82 ALA A O 1
ATOM 616 N N . ALA A 1 83 ? 1.331 -9.390 -10.855 1.00 87.94 83 ALA A N 1
ATOM 617 C CA . ALA A 1 83 ? 1.200 -10.167 -12.088 1.00 87.94 83 ALA A CA 1
ATOM 618 C C . ALA A 1 83 ? 2.347 -9.886 -13.076 1.00 87.94 83 ALA A C 1
ATOM 620 O O . ALA A 1 83 ? 2.859 -10.798 -13.719 1.00 87.94 83 ALA A O 1
ATOM 621 N N . GLU A 1 84 ? 2.807 -8.637 -13.145 1.00 88.25 84 GLU A N 1
ATOM 622 C CA . GLU A 1 84 ? 3.925 -8.224 -14.000 1.00 88.25 84 GLU A CA 1
ATOM 623 C C . GLU A 1 84 ? 5.314 -8.529 -13.405 1.00 88.25 84 GLU A C 1
ATOM 625 O O . GLU A 1 84 ? 6.326 -8.166 -14.003 1.00 88.25 84 GLU A O 1
ATOM 630 N N . SER A 1 85 ? 5.401 -9.170 -12.230 1.00 80.12 85 SER A N 1
ATOM 631 C CA . SER A 1 85 ? 6.666 -9.416 -11.508 1.00 80.12 85 SER A CA 1
ATOM 632 C C . SER A 1 85 ? 7.492 -8.146 -11.236 1.00 80.12 85 SER A C 1
ATOM 634 O O . SER A 1 85 ? 8.711 -8.196 -11.081 1.00 80.12 85 SER A O 1
ATOM 636 N N . LYS A 1 86 ? 6.831 -6.985 -11.145 1.00 79.81 86 LYS A N 1
ATOM 637 C CA . LYS A 1 86 ? 7.456 -5.678 -10.860 1.00 79.81 86 LYS A CA 1
ATOM 638 C C . LYS A 1 86 ? 7.533 -5.363 -9.368 1.00 79.81 86 LYS A C 1
ATOM 640 O O . LYS A 1 86 ? 7.983 -4.290 -8.969 1.00 79.81 86 LYS A O 1
ATOM 645 N N . PHE A 1 87 ? 7.086 -6.293 -8.534 1.00 78.00 87 PHE A N 1
ATOM 646 C CA . PHE A 1 87 ? 7.116 -6.183 -7.088 1.00 78.00 87 PHE A CA 1
ATOM 647 C C . PHE A 1 87 ? 8.428 -6.759 -6.542 1.00 78.00 87 PHE A C 1
ATOM 649 O O . PHE A 1 87 ? 8.616 -7.972 -6.486 1.00 78.00 87 PHE A O 1
ATOM 656 N N . GLY A 1 88 ? 9.343 -5.888 -6.108 1.00 83.62 88 GLY A N 1
ATOM 657 C CA . GLY A 1 88 ? 10.515 -6.330 -5.348 1.00 83.62 88 GLY A CA 1
ATOM 658 C C . GLY A 1 88 ? 10.102 -7.073 -4.068 1.00 83.62 88 GLY A C 1
ATOM 659 O O . GLY A 1 88 ? 9.067 -6.766 -3.474 1.00 83.62 88 GLY A O 1
ATOM 660 N N . SER A 1 89 ? 10.919 -8.022 -3.606 1.00 87.56 89 SER A N 1
ATOM 661 C CA . SER A 1 89 ? 10.611 -8.888 -2.451 1.00 87.56 89 SER A CA 1
ATOM 662 C C . SER A 1 89 ? 10.204 -8.114 -1.191 1.00 87.56 89 SER A C 1
ATOM 664 O O . SER A 1 89 ? 9.226 -8.458 -0.529 1.00 87.56 89 SER A O 1
ATOM 666 N N . GLN A 1 90 ? 10.902 -7.016 -0.890 1.00 89.38 90 GLN A N 1
ATOM 667 C CA . GLN A 1 90 ? 10.573 -6.146 0.239 1.00 89.38 90 GLN A CA 1
ATOM 668 C C . GLN A 1 90 ? 9.214 -5.452 0.069 1.00 89.38 90 GLN A C 1
ATOM 670 O O . GLN A 1 90 ? 8.454 -5.329 1.028 1.00 89.38 90 GLN A O 1
ATOM 675 N N . ALA A 1 91 ? 8.887 -5.012 -1.147 1.00 89.56 91 ALA A N 1
ATOM 676 C CA . ALA A 1 91 ? 7.605 -4.381 -1.430 1.00 89.56 91 ALA A CA 1
ATOM 677 C C . ALA A 1 91 ? 6.452 -5.388 -1.264 1.00 89.56 91 ALA A C 1
ATOM 679 O O . ALA A 1 91 ? 5.413 -5.027 -0.707 1.00 89.56 91 ALA A O 1
ATOM 680 N N . VAL A 1 92 ? 6.653 -6.654 -1.658 1.00 90.56 92 VAL A N 1
ATOM 681 C CA . VAL A 1 92 ? 5.677 -7.736 -1.437 1.00 90.56 92 VAL A CA 1
ATOM 682 C C . VAL A 1 92 ? 5.462 -7.943 0.055 1.00 90.56 92 VAL A C 1
ATOM 684 O O . VAL A 1 92 ? 4.329 -7.879 0.518 1.00 90.56 92 VAL A O 1
ATOM 687 N N . ALA A 1 93 ? 6.544 -8.113 0.820 1.00 92.31 93 ALA A N 1
ATOM 688 C CA . ALA A 1 93 ? 6.466 -8.327 2.261 1.00 92.31 93 ALA A CA 1
ATOM 689 C C . ALA A 1 93 ? 5.700 -7.199 2.972 1.00 92.31 93 ALA A C 1
ATOM 691 O O . ALA A 1 93 ? 4.787 -7.470 3.749 1.00 92.31 93 ALA A O 1
ATOM 692 N N . ASN A 1 94 ? 6.010 -5.940 2.651 1.00 93.12 94 ASN A N 1
ATOM 693 C CA . ASN A 1 94 ? 5.331 -4.772 3.214 1.00 93.12 94 ASN A CA 1
ATOM 694 C C . ASN A 1 94 ? 3.841 -4.724 2.848 1.00 93.12 94 ASN A C 1
ATOM 696 O O . ASN A 1 94 ? 3.001 -4.431 3.699 1.00 93.12 94 ASN A O 1
ATOM 700 N N . THR A 1 95 ? 3.512 -5.024 1.589 1.00 93.62 95 THR A N 1
ATOM 701 C CA . THR A 1 95 ? 2.127 -5.020 1.098 1.00 93.62 95 THR A CA 1
ATOM 702 C C . THR A 1 95 ? 1.308 -6.099 1.794 1.00 93.62 95 THR A C 1
ATOM 704 O O . THR A 1 95 ? 0.280 -5.801 2.399 1.00 93.62 95 THR A O 1
ATOM 707 N N . THR A 1 96 ? 1.802 -7.338 1.795 1.00 93.56 96 THR A N 1
ATOM 708 C CA . THR A 1 96 ? 1.139 -8.475 2.440 1.00 93.56 96 THR A CA 1
ATOM 709 C C . THR A 1 96 ? 1.010 -8.265 3.946 1.00 93.56 96 THR A C 1
ATOM 711 O O . THR A 1 96 ? -0.040 -8.552 4.514 1.00 93.56 96 THR A O 1
ATOM 714 N N . HIS A 1 97 ? 2.033 -7.705 4.601 1.00 94.31 97 HIS A N 1
ATOM 715 C CA . HIS A 1 97 ? 1.966 -7.364 6.021 1.00 94.31 97 HIS A CA 1
ATOM 716 C C . HIS A 1 97 ? 0.871 -6.329 6.313 1.00 94.31 97 HIS A C 1
ATOM 718 O O . HIS A 1 97 ? 0.087 -6.506 7.246 1.00 94.31 97 HIS A O 1
ATOM 724 N N . GLY A 1 98 ? 0.784 -5.277 5.494 1.00 93.75 98 GLY A N 1
ATOM 725 C CA . GLY A 1 98 ? -0.258 -4.259 5.600 1.00 93.75 98 GLY A CA 1
ATOM 726 C C . GLY A 1 98 ? -1.666 -4.836 5.446 1.00 93.75 98 GLY A C 1
ATOM 727 O O . GLY A 1 98 ? -2.530 -4.586 6.285 1.00 93.75 98 GLY A O 1
ATOM 728 N N . ILE A 1 99 ? -1.875 -5.673 4.425 1.00 92.06 99 ILE A N 1
ATOM 729 C CA . ILE A 1 99 ? -3.146 -6.376 4.187 1.00 92.06 99 ILE A CA 1
ATOM 730 C C . ILE A 1 99 ? -3.498 -7.281 5.372 1.00 92.06 99 ILE A C 1
ATOM 732 O O . ILE A 1 99 ? -4.618 -7.222 5.873 1.00 92.06 99 ILE A O 1
ATOM 736 N N . ALA A 1 100 ? -2.540 -8.063 5.875 1.00 92.81 100 ALA A N 1
ATOM 737 C CA . ALA A 1 100 ? -2.757 -8.932 7.029 1.00 92.81 100 ALA A CA 1
ATOM 738 C C . ALA A 1 100 ? -3.176 -8.138 8.276 1.00 92.81 100 ALA A C 1
ATOM 740 O O . ALA A 1 100 ? -4.070 -8.564 9.001 1.00 92.81 100 ALA A O 1
ATOM 741 N N . LYS A 1 101 ? -2.587 -6.957 8.506 1.00 92.81 101 LYS A N 1
ATOM 742 C CA . LYS A 1 101 ? -2.970 -6.066 9.614 1.00 92.81 101 LYS A CA 1
ATOM 743 C C . LYS A 1 101 ? -4.372 -5.488 9.454 1.00 92.81 101 LYS A C 1
ATOM 745 O O . LYS A 1 101 ? -5.097 -5.377 10.439 1.00 92.81 101 LYS A O 1
ATOM 750 N N . LEU A 1 102 ? -4.759 -5.130 8.231 1.00 90.88 102 LEU A N 1
ATOM 751 C CA . LEU A 1 102 ? -6.118 -4.676 7.935 1.00 90.88 102 LEU A CA 1
ATOM 752 C C . LEU A 1 102 ? -7.137 -5.802 8.161 1.00 90.88 102 LEU A C 1
ATOM 754 O O . LEU A 1 102 ? -8.177 -5.561 8.771 1.00 90.88 102 LEU A O 1
ATOM 758 N N . HIS A 1 103 ? -6.817 -7.029 7.742 1.00 89.38 103 HIS A N 1
ATOM 759 C CA . HIS A 1 103 ? -7.638 -8.212 8.005 1.00 89.38 103 HIS A CA 1
ATOM 760 C C . HIS A 1 103 ? -7.762 -8.502 9.509 1.00 89.38 103 HIS A C 1
ATOM 762 O O . HIS A 1 103 ? -8.868 -8.614 10.021 1.00 89.38 103 HIS A O 1
ATOM 768 N N . GLU A 1 104 ? -6.640 -8.552 10.238 1.00 88.94 104 GLU A N 1
ATOM 769 C CA . GLU A 1 104 ? -6.599 -8.765 11.698 1.00 88.94 104 GLU A CA 1
ATOM 770 C C . GLU A 1 104 ? -7.478 -7.753 12.452 1.00 88.94 104 GLU A C 1
ATOM 772 O O . GLU A 1 104 ? -8.087 -8.082 13.465 1.00 88.94 104 GLU A O 1
ATOM 777 N N . ALA A 1 105 ? -7.567 -6.520 11.950 1.00 87.00 105 ALA A N 1
ATOM 778 C CA . ALA A 1 105 ? -8.372 -5.458 12.541 1.00 87.00 105 ALA A CA 1
ATOM 779 C C . ALA A 1 105 ? -9.850 -5.448 12.092 1.00 87.00 105 ALA A C 1
ATOM 781 O O . ALA A 1 105 ? -10.564 -4.496 12.424 1.00 87.00 105 ALA A O 1
ATOM 782 N N . GLY A 1 106 ? -10.303 -6.441 11.315 1.00 85.94 106 GLY A N 1
ATOM 783 C CA . GLY A 1 106 ? -11.669 -6.512 10.777 1.00 85.94 106 GLY A CA 1
ATOM 784 C C . GLY A 1 106 ? -11.983 -5.402 9.770 1.00 85.94 106 GLY A C 1
ATOM 785 O O . GLY A 1 106 ? -13.131 -5.008 9.597 1.00 85.94 106 GLY A O 1
ATOM 786 N N . ARG A 1 107 ? -10.953 -4.826 9.138 1.00 85.69 107 ARG A N 1
ATOM 787 C CA . ARG A 1 107 ? -11.090 -3.672 8.236 1.00 85.69 107 ARG A CA 1
ATOM 788 C C . ARG A 1 107 ? -11.332 -4.076 6.785 1.00 85.69 107 ARG A C 1
ATOM 790 O O . ARG A 1 107 ? -11.788 -3.251 6.002 1.00 85.69 107 ARG A O 1
ATOM 797 N N . LEU A 1 108 ? -11.045 -5.330 6.442 1.00 81.06 108 LEU A N 1
ATOM 798 C CA . LEU A 1 108 ? -11.286 -5.893 5.111 1.00 81.06 108 LEU A CA 1
ATOM 799 C C . LEU A 1 108 ? -12.588 -6.694 5.014 1.00 81.06 108 LEU A C 1
ATOM 801 O O . LEU A 1 108 ? -12.955 -7.086 3.909 1.00 81.06 108 LEU A O 1
ATOM 805 N N . ASP A 1 109 ? -13.289 -6.922 6.127 1.00 73.38 109 ASP A N 1
ATOM 806 C CA . ASP A 1 109 ? -14.516 -7.712 6.106 1.00 73.38 109 ASP A CA 1
ATOM 807 C C . ASP A 1 109 ? -15.653 -6.951 5.418 1.00 73.38 109 ASP A C 1
ATOM 809 O O . ASP A 1 109 ? -16.087 -5.874 5.837 1.00 73.38 109 ASP A O 1
ATOM 813 N N . ALA A 1 110 ? -16.153 -7.553 4.342 1.00 56.94 110 ALA A N 1
ATOM 814 C CA . ALA A 1 110 ? -17.441 -7.231 3.760 1.00 56.94 110 ALA A CA 1
ATOM 815 C C . ALA A 1 110 ? -18.508 -8.024 4.519 1.00 56.94 110 ALA A C 1
ATOM 817 O O . ALA A 1 110 ? -18.856 -9.132 4.129 1.00 56.94 110 ALA A O 1
ATOM 818 N N . THR A 1 111 ? -19.017 -7.493 5.624 1.00 50.47 111 THR A N 1
ATOM 819 C CA . THR A 1 111 ? -20.180 -8.091 6.286 1.00 50.47 111 THR A CA 1
ATOM 820 C C . THR A 1 111 ? -21.303 -7.078 6.361 1.00 50.47 111 THR A C 1
ATOM 822 O O . THR A 1 111 ? -21.385 -6.298 7.300 1.00 50.47 111 THR A O 1
ATOM 825 N N . ASP A 1 112 ? -22.186 -7.111 5.366 1.00 45.72 112 ASP A N 1
ATOM 826 C CA . ASP A 1 112 ? -23.586 -7.340 5.710 1.00 45.72 112 ASP A CA 1
ATOM 827 C C . ASP A 1 112 ? -23.899 -8.779 5.317 1.00 45.72 112 ASP A C 1
ATOM 829 O O . ASP A 1 112 ? -24.049 -9.109 4.142 1.00 45.72 112 ASP A O 1
ATOM 833 N N . GLY A 1 113 ? -23.960 -9.650 6.320 1.00 46.50 113 GLY A N 1
ATOM 834 C CA . GLY A 1 113 ? -24.843 -10.792 6.208 1.00 46.50 113 GLY A CA 1
ATOM 835 C C . GLY A 1 113 ? -26.268 -10.251 6.203 1.00 46.50 113 GLY A C 1
ATOM 836 O O . GLY A 1 113 ? -26.738 -9.775 7.231 1.00 46.50 113 GLY A O 1
ATOM 837 N N . SER A 1 114 ? -26.947 -10.327 5.062 1.00 41.66 114 SER A N 1
ATOM 838 C CA . SER A 1 114 ? -28.385 -10.560 5.095 1.00 41.66 114 SER A CA 1
ATOM 839 C C . SER A 1 114 ? -28.555 -12.069 5.108 1.00 41.66 114 SER A C 1
ATOM 841 O O . SER A 1 114 ? -28.345 -12.743 4.103 1.00 41.66 114 SER A O 1
ATOM 843 N N . VAL A 1 115 ? -28.827 -12.581 6.300 1.00 47.88 115 VAL A N 1
ATOM 844 C CA . VAL A 1 115 ? -29.536 -13.840 6.492 1.00 47.88 115 VAL A CA 1
ATOM 845 C C . VAL A 1 115 ? -30.898 -13.719 5.811 1.00 47.88 115 VAL A C 1
ATOM 847 O O . VAL A 1 115 ? -31.623 -12.769 6.091 1.00 47.88 115 VAL A O 1
ATOM 850 N N . ASP A 1 116 ? -31.208 -14.675 4.945 1.00 41.00 116 ASP A N 1
ATOM 851 C CA . ASP A 1 116 ? -32.545 -15.252 4.785 1.00 41.00 116 ASP A CA 1
ATOM 852 C C . ASP A 1 116 ? -32.376 -16.777 4.727 1.00 41.00 116 ASP A C 1
ATOM 854 O O . ASP A 1 116 ? -31.458 -17.239 4.005 1.00 41.00 116 ASP A O 1
#